Protein AF-A0A7V3MI20-F1 (afdb_monomer)

Nearest PDB structures (foldseek):
  5lsp-assembly1_P  TM=4.014E-01  e=8.812E+00  Homo sapiens
  6gcu-assembly2_D  TM=4.014E-01  e=9.367E+00  Homo sapiens
  7yez-assembly1_c  TM=2.496E-01  e=8.290E+00  Mammalian orthoreovirus 3

Sequence (54 aa):
ATLARGYAVVQTLPDAGPAAVLRSVDDAPAGTRLRVRVADGAVAAVSEGQTDGA

Solvent-accessible surface area (backbone atoms only — not comparable to full-atom values): 3357 Å² total; per-residue (Å²): 110,70,34,76,75,77,41,71,50,52,24,40,49,56,99,71,74,76,69,43,74,64,86,52,66,83,81,33,45,59,72,33,39,32,36,42,34,45,69,90,49,72,46,82,49,62,33,84,32,83,71,95,82,126

Secondary structure (DSSP, 8-state):
-GGGGT--EEEE--SSS--EE---GGGS-TT-EEEEEETTEEEEEE--------

Radius of gyration: 11.59 Å; Cα contacts (8 Å, |Δi|>4): 93; chains: 1; bounding box: 26×28×24 Å

pLDDT: mean 93.65, std 7.65, range [58.44, 98.25]

Structure (mmCIF, N/CA/C/O backbone):
data_AF-A0A7V3MI20-F1
#
_entry.id   AF-A0A7V3MI20-F1
#
loop_
_atom_site.group_PDB
_atom_site.id
_atom_site.type_symbol
_atom_site.label_atom_id
_atom_site.label_alt_id
_atom_site.label_comp_id
_atom_site.label_asym_id
_atom_site.label_entity_id
_atom_site.label_seq_id
_atom_site.pdbx_PDB_ins_code
_atom_site.Cartn_x
_atom_site.Cartn_y
_atom_site.Cartn_z
_atom_site.occupancy
_atom_site.B_iso_or_equiv
_atom_site.auth_seq_id
_atom_site.auth_comp_id
_atom_site.auth_asym_id
_atom_site.auth_atom_id
_atom_site.pdbx_PDB_model_num
ATOM 1 N N . ALA A 1 1 ? 17.340 -1.588 -9.116 1.00 66.25 1 ALA A N 1
ATOM 2 C CA . ALA A 1 1 ? 16.742 -1.271 -7.797 1.00 66.25 1 ALA A CA 1
ATOM 3 C C . ALA A 1 1 ? 15.469 -2.097 -7.610 1.00 66.25 1 ALA A C 1
ATOM 5 O O . ALA A 1 1 ? 14.903 -2.503 -8.615 1.00 66.25 1 ALA A O 1
ATOM 6 N N . THR A 1 2 ? 15.043 -2.408 -6.383 1.00 83.25 2 THR A N 1
ATOM 7 C CA . THR A 1 2 ? 13.930 -3.341 -6.088 1.00 83.25 2 THR A CA 1
ATOM 8 C C . THR A 1 2 ? 12.638 -3.006 -6.844 1.00 83.25 2 THR A C 1
ATOM 10 O O . THR A 1 2 ? 12.017 -3.904 -7.394 1.00 83.25 2 THR A O 1
ATOM 13 N N . LEU A 1 3 ? 12.308 -1.721 -7.006 1.00 90.12 3 LEU A N 1
ATOM 14 C CA . LEU A 1 3 ? 11.116 -1.283 -7.748 1.00 90.12 3 LEU A CA 1
ATOM 15 C C . LEU A 1 3 ? 11.130 -1.683 -9.233 1.00 90.12 3 LEU A C 1
ATOM 17 O O . LEU A 1 3 ? 10.124 -2.134 -9.767 1.00 90.12 3 LEU A O 1
ATOM 21 N N . ALA A 1 4 ? 12.291 -1.612 -9.893 1.00 89.38 4 ALA A N 1
ATOM 22 C CA . ALA A 1 4 ? 12.441 -1.984 -11.305 1.00 89.38 4 ALA A CA 1
ATOM 23 C C . ALA A 1 4 ? 12.244 -3.491 -11.570 1.00 89.38 4 ALA A C 1
ATOM 25 O O . ALA A 1 4 ? 12.231 -3.915 -12.718 1.00 89.38 4 ALA A O 1
ATOM 26 N N . ARG A 1 5 ? 12.115 -4.306 -10.514 1.00 92.62 5 ARG A N 1
ATOM 27 C CA . ARG A 1 5 ? 11.805 -5.741 -10.599 1.00 92.62 5 ARG A CA 1
ATOM 28 C C . ARG A 1 5 ? 10.305 -6.035 -10.462 1.00 92.62 5 ARG A C 1
ATOM 30 O O . ARG A 1 5 ? 9.942 -7.193 -10.318 1.00 92.62 5 ARG A O 1
ATOM 37 N N . GLY A 1 6 ? 9.455 -5.005 -10.473 1.00 94.06 6 GLY A N 1
ATOM 38 C CA . GLY A 1 6 ? 8.003 -5.149 -10.332 1.00 94.06 6 GLY A CA 1
ATOM 39 C C . GLY A 1 6 ? 7.501 -5.148 -8.886 1.00 94.06 6 GLY A C 1
ATOM 40 O O . GLY A 1 6 ? 6.333 -5.434 -8.653 1.00 94.06 6 GLY A O 1
ATOM 41 N N . TYR A 1 7 ? 8.352 -4.818 -7.910 1.00 95.81 7 TYR A N 1
ATOM 42 C CA . TYR A 1 7 ? 7.926 -4.646 -6.520 1.00 95.81 7 TYR A CA 1
ATOM 43 C C . TYR A 1 7 ? 7.437 -3.222 -6.259 1.00 95.81 7 TYR A C 1
ATOM 45 O O . TYR A 1 7 ? 7.936 -2.262 -6.850 1.00 95.81 7 TYR A O 1
ATOM 53 N N . ALA A 1 8 ? 6.530 -3.087 -5.296 1.00 96.38 8 ALA A N 1
ATOM 54 C CA . ALA A 1 8 ? 6.108 -1.805 -4.755 1.00 96.38 8 ALA A CA 1
ATOM 55 C C . ALA A 1 8 ? 6.631 -1.602 -3.326 1.00 96.38 8 ALA A C 1
ATOM 57 O O . ALA A 1 8 ? 6.877 -2.559 -2.594 1.00 96.38 8 ALA A O 1
ATOM 58 N N . VAL A 1 9 ? 6.775 -0.342 -2.916 1.00 96.81 9 VAL A N 1
ATOM 59 C CA . VAL A 1 9 ? 6.956 0.042 -1.509 1.00 96.81 9 VAL A CA 1
ATOM 60 C C . VAL A 1 9 ? 5.687 0.734 -1.040 1.00 96.81 9 VAL A C 1
ATOM 62 O O . VAL A 1 9 ? 5.297 1.757 -1.603 1.00 96.81 9 VAL A O 1
ATOM 65 N N . VAL A 1 10 ? 5.070 0.198 0.009 1.00 97.56 10 VAL A N 1
ATOM 66 C CA . VAL A 1 10 ? 3.890 0.789 0.644 1.00 97.56 10 VAL A CA 1
ATOM 67 C C . VAL A 1 10 ? 4.332 1.590 1.862 1.00 97.56 10 VAL A C 1
ATOM 69 O O . VAL A 1 10 ? 5.156 1.134 2.656 1.00 97.56 10 VAL A O 1
ATOM 72 N N . GLN A 1 11 ? 3.809 2.804 1.997 1.00 98.25 11 GLN A N 1
ATOM 73 C CA . GL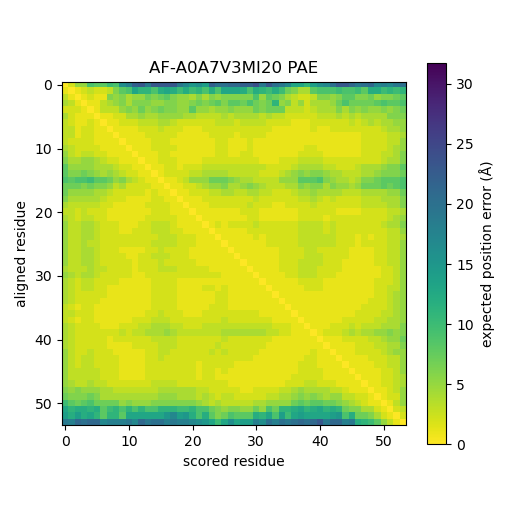N A 1 11 ? 4.058 3.672 3.141 1.00 98.25 11 GLN A CA 1
ATOM 74 C C . GLN A 1 11 ? 2.742 4.135 3.756 1.00 98.25 11 GLN A C 1
ATOM 76 O O . GLN A 1 11 ? 1.826 4.483 3.012 1.00 98.25 11 GLN A O 1
ATOM 81 N N . THR A 1 12 ? 2.675 4.223 5.081 1.00 97.94 12 THR A N 1
ATOM 82 C CA . THR A 1 12 ? 1.610 4.946 5.777 1.00 97.94 12 THR A CA 1
ATOM 83 C C . THR A 1 12 ? 1.802 6.453 5.616 1.00 97.94 12 THR A C 1
ATOM 85 O O . THR A 1 12 ? 2.927 6.959 5.526 1.00 97.94 12 THR A O 1
ATOM 88 N N . LEU A 1 13 ? 0.689 7.176 5.535 1.00 97.44 13 LEU A N 1
ATOM 89 C CA . LEU A 1 13 ? 0.623 8.632 5.468 1.00 97.44 13 LEU A CA 1
ATOM 90 C C . LEU A 1 13 ? -0.222 9.135 6.647 1.00 97.44 13 LEU A C 1
ATOM 92 O O . LEU A 1 13 ? -1.427 9.336 6.482 1.00 97.44 13 LEU A O 1
ATOM 96 N N . PRO A 1 14 ? 0.375 9.300 7.839 1.00 93.44 14 PRO A N 1
ATOM 97 C CA . PRO A 1 14 ? -0.346 9.848 8.981 1.00 93.44 14 PRO A CA 1
ATOM 98 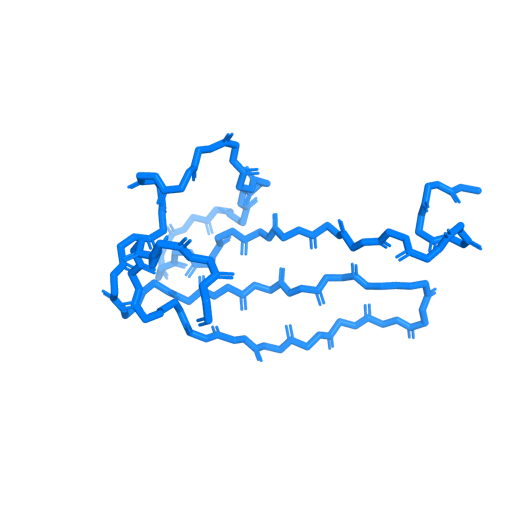C C . PRO A 1 14 ? -0.719 11.318 8.734 1.00 93.44 14 PRO A C 1
ATOM 100 O O . PRO A 1 14 ? -0.046 12.017 7.976 1.00 93.44 14 PRO A O 1
ATOM 103 N N . ASP A 1 15 ? -1.768 11.800 9.405 1.00 91.06 15 ASP A N 1
ATOM 104 C CA . ASP A 1 15 ? -2.175 13.216 9.346 1.00 91.06 15 ASP A CA 1
ATOM 105 C C . ASP A 1 15 ? -1.079 14.158 9.865 1.00 91.06 15 ASP A C 1
ATOM 107 O O . ASP A 1 15 ? -0.941 15.289 9.399 1.00 91.06 15 ASP A O 1
ATOM 111 N N . ALA A 1 16 ? -0.281 13.676 10.819 1.00 92.06 16 ALA A N 1
ATOM 112 C CA . ALA A 1 16 ? 0.861 14.378 11.376 1.00 92.06 16 ALA A CA 1
ATOM 113 C C . ALA A 1 16 ? 2.080 13.452 11.448 1.00 92.06 16 ALA A C 1
ATOM 115 O O . ALA A 1 16 ? 1.984 12.297 11.860 1.00 92.06 16 ALA A O 1
ATOM 116 N N . GLY A 1 17 ? 3.245 13.992 11.094 1.00 92.06 17 GLY A N 1
ATOM 117 C CA . GLY A 1 17 ? 4.513 13.267 11.114 1.00 92.06 17 GLY A CA 1
ATOM 118 C C . GLY A 1 17 ? 4.931 12.699 9.753 1.00 92.06 17 GLY A C 1
ATOM 119 O O . GLY A 1 17 ? 4.272 12.919 8.734 1.00 92.06 17 GLY A O 1
ATOM 120 N N . PRO A 1 18 ? 6.091 12.024 9.704 1.00 95.50 18 PRO A N 1
ATOM 121 C CA . PRO A 1 18 ? 6.648 11.515 8.461 1.00 95.50 18 PRO A CA 1
ATOM 122 C C . PRO A 1 18 ? 5.934 10.241 7.998 1.00 95.50 18 PRO A C 1
ATOM 124 O O . PRO A 1 18 ? 5.445 9.446 8.796 1.00 95.50 18 PRO A O 1
ATOM 127 N N . ALA A 1 19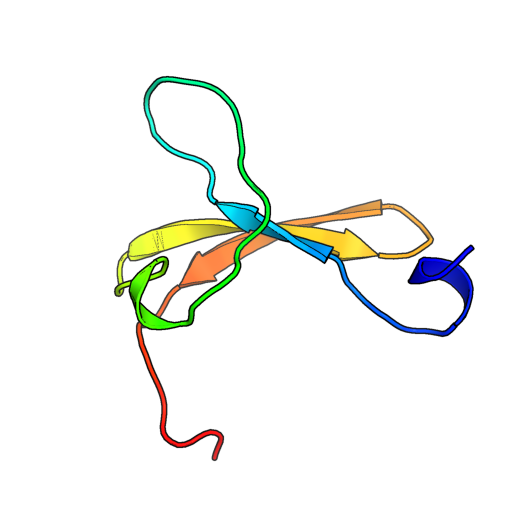 ? 5.961 10.003 6.688 1.00 96.38 19 ALA A N 1
ATOM 128 C CA . ALA A 1 19 ? 5.548 8.720 6.136 1.00 96.38 19 ALA A CA 1
ATOM 129 C C . ALA A 1 19 ? 6.508 7.602 6.565 1.00 96.38 19 ALA A C 1
ATOM 131 O O . ALA A 1 19 ? 7.729 7.778 6.509 1.00 96.38 19 ALA A O 1
ATOM 132 N N . ALA A 1 20 ? 5.967 6.435 6.904 1.00 97.38 20 ALA A N 1
ATOM 133 C CA . ALA A 1 20 ? 6.742 5.265 7.305 1.00 97.38 20 ALA A CA 1
ATOM 134 C C . ALA A 1 20 ? 6.463 4.092 6.364 1.00 97.38 20 ALA A C 1
ATOM 136 O O . ALA A 1 20 ? 5.348 3.940 5.882 1.00 97.38 20 ALA A O 1
ATOM 137 N N . VAL A 1 21 ? 7.472 3.267 6.069 1.00 97.56 21 VAL A N 1
ATOM 138 C CA . VAL A 1 21 ? 7.256 2.026 5.303 1.00 97.56 21 VAL A CA 1
ATOM 139 C C . VAL A 1 21 ? 6.378 1.091 6.128 1.00 97.56 21 VAL A C 1
ATOM 141 O O . VAL A 1 21 ? 6.677 0.868 7.300 1.00 97.56 21 VAL A O 1
ATOM 144 N N . LEU A 1 22 ? 5.327 0.552 5.512 1.00 97.12 22 LEU A N 1
ATOM 145 C CA . LEU A 1 22 ? 4.436 -0.414 6.144 1.00 97.12 22 LEU A CA 1
ATOM 146 C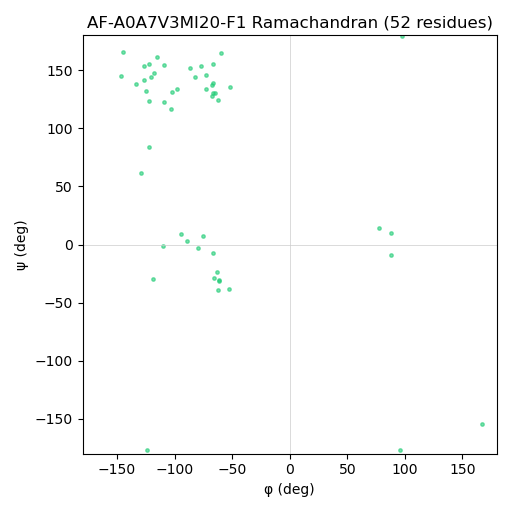 C . LEU A 1 22 ? 5.193 -1.725 6.388 1.00 97.12 22 LEU A C 1
ATOM 148 O O . LEU A 1 22 ? 5.822 -2.249 5.466 1.00 97.12 22 LEU A O 1
ATOM 152 N N . ARG A 1 23 ? 5.170 -2.231 7.625 1.00 96.44 23 ARG A N 1
ATOM 153 C CA . ARG A 1 23 ? 5.916 -3.438 8.023 1.00 96.44 23 ARG A CA 1
ATOM 154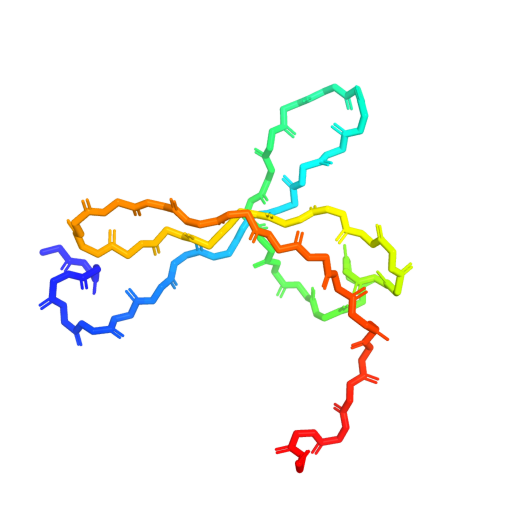 C C . ARG A 1 23 ? 5.018 -4.565 8.518 1.00 96.44 23 ARG A C 1
ATOM 156 O O . ARG A 1 23 ? 5.388 -5.717 8.318 1.00 96.44 23 ARG A O 1
ATOM 163 N N . SER A 1 24 ? 3.866 -4.243 9.105 1.00 95.56 24 SER A N 1
ATOM 164 C CA . SER A 1 24 ? 2.785 -5.189 9.393 1.00 95.56 24 SER A CA 1
ATOM 165 C C . SER A 1 24 ? 1.485 -4.749 8.717 1.00 95.56 24 SER A C 1
ATOM 167 O O . SER A 1 24 ? 1.280 -3.562 8.470 1.00 95.56 24 SER A O 1
ATOM 169 N N . VAL A 1 25 ? 0.590 -5.700 8.448 1.00 94.62 25 VAL A N 1
ATOM 170 C CA . VAL A 1 25 ? -0.795 -5.408 8.036 1.00 94.62 25 VAL A CA 1
ATOM 171 C C . VAL A 1 25 ? -1.585 -4.720 9.154 1.00 94.62 25 VAL A C 1
ATOM 173 O O . VAL A 1 25 ? -2.423 -3.867 8.869 1.00 94.62 25 VAL A O 1
ATOM 176 N N . ASP A 1 26 ? -1.240 -4.993 10.416 1.00 94.88 26 ASP A N 1
ATOM 177 C CA . ASP A 1 26 ? -1.847 -4.357 11.594 1.00 94.88 26 ASP A CA 1
ATOM 178 C C . ASP A 1 26 ? -1.600 -2.842 11.648 1.00 94.88 26 ASP A C 1
ATOM 180 O O . ASP A 1 26 ? -2.377 -2.098 12.243 1.00 94.88 26 ASP A O 1
ATOM 184 N N . ASP A 1 27 ? -0.537 -2.366 10.991 1.00 94.81 27 ASP A N 1
ATOM 185 C CA . ASP A 1 27 ? -0.183 -0.945 10.923 1.00 94.81 27 ASP A CA 1
ATOM 186 C C . ASP A 1 27 ? -1.023 -0.177 9.877 1.00 94.81 27 ASP A C 1
ATOM 188 O O . ASP A 1 27 ? -0.864 1.037 9.718 1.00 94.81 27 ASP A O 1
ATOM 192 N N . ALA A 1 28 ? -1.897 -0.867 9.134 1.00 96.19 28 ALA A N 1
ATOM 193 C CA . ALA A 1 28 ? -2.789 -0.282 8.135 1.00 96.19 28 ALA A CA 1
ATOM 194 C C . ALA A 1 28 ? -4.251 -0.724 8.332 1.00 96.19 28 ALA A C 1
ATOM 196 O O . ALA A 1 28 ? -4.841 -1.315 7.421 1.00 96.19 28 ALA A O 1
ATOM 197 N N . PRO A 1 29 ? -4.886 -0.401 9.476 1.00 96.25 29 PRO A N 1
ATOM 198 C CA . PRO A 1 29 ? -6.320 -0.617 9.645 1.00 96.25 29 PRO A CA 1
ATOM 199 C C . PRO A 1 29 ? -7.132 0.169 8.603 1.00 96.25 29 PRO A C 1
ATOM 201 O O . PRO A 1 29 ? -6.626 1.098 7.960 1.00 96.25 29 PRO A O 1
ATOM 204 N N . ALA A 1 30 ? -8.409 -0.186 8.454 1.00 97.19 30 ALA A N 1
ATOM 205 C CA . ALA A 1 30 ? -9.322 0.468 7.521 1.00 97.19 30 ALA A CA 1
ATOM 206 C C . ALA A 1 30 ? -9.333 2.000 7.692 1.00 97.19 30 ALA A C 1
ATOM 208 O O . ALA A 1 30 ? -9.357 2.517 8.808 1.00 97.19 30 ALA A O 1
ATOM 209 N N . GLY A 1 31 ? -9.297 2.732 6.579 1.00 97.12 31 GLY A N 1
ATOM 210 C CA . GLY A 1 31 ? -9.219 4.194 6.549 1.00 97.12 31 GLY A CA 1
ATOM 211 C C . GLY A 1 31 ? -7.795 4.762 6.592 1.00 97.12 31 GLY A C 1
ATOM 212 O O . GLY A 1 31 ? -7.611 5.954 6.340 1.00 97.12 31 GLY A O 1
ATOM 213 N N . THR A 1 32 ? -6.772 3.938 6.842 1.00 97.44 32 THR A N 1
ATOM 214 C CA . THR A 1 32 ? -5.373 4.397 6.835 1.00 97.44 32 THR A CA 1
ATOM 215 C C . THR A 1 32 ? -4.983 4.897 5.450 1.00 97.44 32 THR A C 1
ATOM 217 O O . THR A 1 32 ? -5.078 4.157 4.470 1.00 97.44 32 THR A O 1
ATOM 220 N N . ARG A 1 33 ? -4.496 6.139 5.349 1.00 98.06 33 ARG A N 1
ATOM 221 C CA . ARG A 1 33 ? -3.956 6.656 4.086 1.00 98.06 33 ARG A CA 1
ATOM 222 C C . ARG A 1 33 ? -2.607 6.023 3.791 1.00 98.06 33 ARG A C 1
ATOM 224 O O . ARG A 1 33 ? -1.722 5.978 4.646 1.00 98.06 33 ARG A O 1
ATOM 231 N N . LEU A 1 34 ? -2.444 5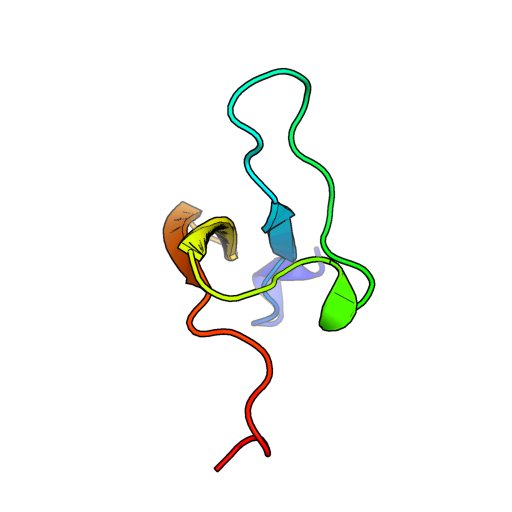.585 2.552 1.00 98.12 34 LEU A N 1
ATOM 232 C CA . LEU A 1 34 ? -1.260 4.901 2.068 1.00 98.12 34 LEU A CA 1
ATOM 233 C C . LEU A 1 34 ? -0.708 5.585 0.821 1.00 98.12 34 LEU A C 1
ATOM 235 O O . LEU A 1 34 ? -1.424 6.204 0.031 1.00 98.12 34 LEU A O 1
ATOM 239 N N . ARG A 1 35 ? 0.594 5.418 0.622 1.00 98.06 35 ARG A N 1
ATOM 240 C CA . AR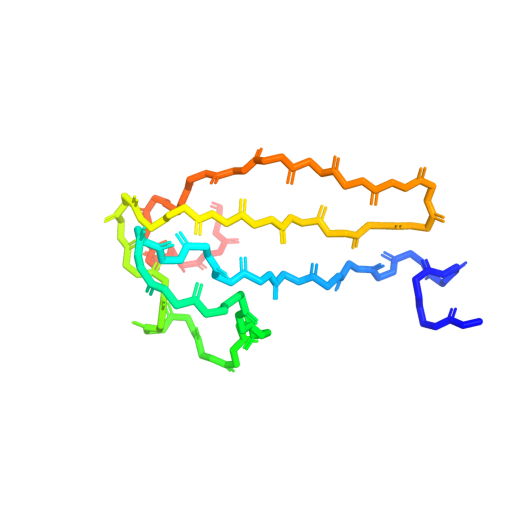G A 1 35 ? 1.274 5.714 -0.635 1.00 98.06 35 ARG A CA 1
ATOM 241 C C . ARG A 1 35 ? 1.958 4.462 -1.135 1.00 98.06 35 ARG A C 1
ATOM 243 O O . ARG A 1 35 ? 2.822 3.917 -0.451 1.00 98.06 35 ARG A O 1
ATOM 250 N N . VAL A 1 36 ? 1.617 4.067 -2.351 1.00 97.62 36 VAL A N 1
ATOM 251 C CA . VAL A 1 36 ? 2.221 2.927 -3.037 1.00 97.62 36 VAL A CA 1
ATOM 252 C C . VAL A 1 36 ? 3.194 3.471 -4.070 1.00 97.62 36 VAL A C 1
ATOM 254 O O . VAL A 1 36 ? 2.792 4.197 -4.974 1.00 97.62 36 VAL A O 1
ATOM 257 N N . ARG A 1 37 ? 4.484 3.174 -3.913 1.00 97.19 37 ARG A N 1
ATOM 258 C CA . ARG A 1 37 ? 5.550 3.586 -4.836 1.00 97.19 37 ARG A CA 1
ATOM 259 C C . ARG A 1 37 ? 5.958 2.424 -5.723 1.00 9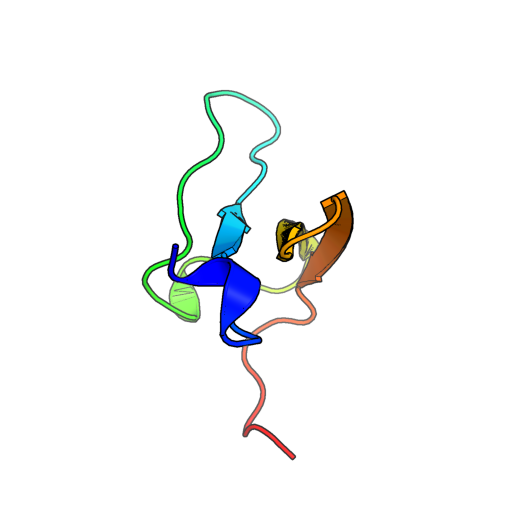7.19 37 ARG A C 1
ATOM 261 O O . ARG A 1 37 ? 6.259 1.349 -5.212 1.00 97.19 37 ARG A O 1
ATOM 268 N N . VAL A 1 38 ? 6.036 2.682 -7.019 1.00 96.62 38 VAL A N 1
ATOM 269 C CA . VAL A 1 38 ? 6.480 1.757 -8.068 1.00 96.62 38 VAL A CA 1
ATOM 270 C C . VAL A 1 38 ? 7.638 2.387 -8.849 1.00 96.62 38 VAL A C 1
ATOM 272 O O . VAL A 1 38 ? 8.135 3.452 -8.479 1.00 96.62 38 VAL A O 1
ATOM 275 N N . ALA A 1 39 ? 8.134 1.709 -9.884 1.00 96.12 39 ALA A N 1
ATOM 276 C CA . ALA A 1 39 ? 9.340 2.125 -10.600 1.00 96.12 39 ALA A CA 1
ATOM 277 C C . ALA A 1 39 ? 9.236 3.509 -11.268 1.00 96.12 39 ALA A C 1
ATOM 279 O O . ALA A 1 39 ? 10.249 4.195 -11.376 1.00 96.12 39 ALA A O 1
ATOM 280 N N . ASP A 1 40 ? 8.041 3.915 -11.694 1.00 95.12 40 ASP A N 1
ATOM 281 C CA . ASP A 1 40 ? 7.774 5.133 -12.466 1.00 95.12 40 ASP A CA 1
ATOM 282 C C . ASP A 1 40 ? 7.019 6.213 -11.677 1.00 95.12 40 ASP A C 1
ATOM 284 O O . ASP A 1 40 ? 6.790 7.309 -12.189 1.00 95.12 40 ASP A O 1
ATOM 288 N N . GLY A 1 41 ? 6.661 5.955 -10.416 1.00 96.31 41 GLY A N 1
ATOM 289 C CA . GLY A 1 41 ? 5.908 6.931 -9.645 1.00 96.31 41 GLY A CA 1
ATOM 290 C C . GLY A 1 41 ? 5.297 6.407 -8.357 1.00 96.31 41 GLY A C 1
ATOM 291 O O . GLY A 1 41 ? 5.799 5.485 -7.709 1.00 96.31 41 GLY A O 1
ATOM 292 N N . ALA A 1 42 ? 4.220 7.069 -7.944 1.00 97.50 42 ALA A N 1
ATOM 293 C CA . ALA A 1 42 ? 3.482 6.724 -6.745 1.00 97.50 42 ALA A CA 1
ATOM 294 C C . ALA A 1 42 ? 1.990 7.009 -6.915 1.00 97.50 42 ALA A C 1
ATOM 296 O O . ALA A 1 42 ? 1.618 8.015 -7.516 1.00 97.50 42 ALA A O 1
ATOM 297 N N . VAL A 1 43 ? 1.159 6.166 -6.311 1.00 98.00 43 VAL A N 1
ATOM 298 C CA . VAL A 1 43 ? -0.291 6.360 -6.219 1.00 98.00 43 VAL A CA 1
ATOM 299 C C . VAL A 1 43 ? -0.715 6.489 -4.759 1.00 98.00 43 VAL A C 1
ATOM 301 O O . VAL A 1 43 ? -0.097 5.908 -3.858 1.00 98.00 43 VAL A O 1
ATOM 304 N N . ALA A 1 44 ? -1.752 7.289 -4.522 1.00 98.00 44 ALA A N 1
ATOM 305 C CA . ALA A 1 44 ? -2.419 7.362 -3.229 1.00 98.00 44 ALA A CA 1
ATOM 306 C C . ALA A 1 44 ? -3.435 6.220 -3.106 1.00 98.00 44 ALA A C 1
ATOM 308 O O . ALA A 1 44 ? -4.075 5.853 -4.089 1.00 98.00 44 ALA A O 1
ATOM 309 N N . ALA A 1 45 ? -3.582 5.681 -1.901 1.00 97.75 45 ALA A N 1
ATOM 310 C CA . ALA A 1 45 ? -4.554 4.645 -1.581 1.00 97.75 45 ALA A CA 1
ATOM 311 C C . ALA A 1 45 ? -5.092 4.838 -0.157 1.00 97.75 45 ALA A C 1
ATOM 313 O O . ALA A 1 45 ? -4.518 5.578 0.647 1.00 97.75 45 ALA A O 1
ATOM 314 N N . VAL A 1 46 ? -6.186 4.153 0.156 1.00 97.94 46 VAL A N 1
ATOM 315 C CA . VAL A 1 46 ? -6.730 4.034 1.511 1.00 97.94 46 VAL A CA 1
ATOM 316 C C . VAL A 1 46 ? -6.862 2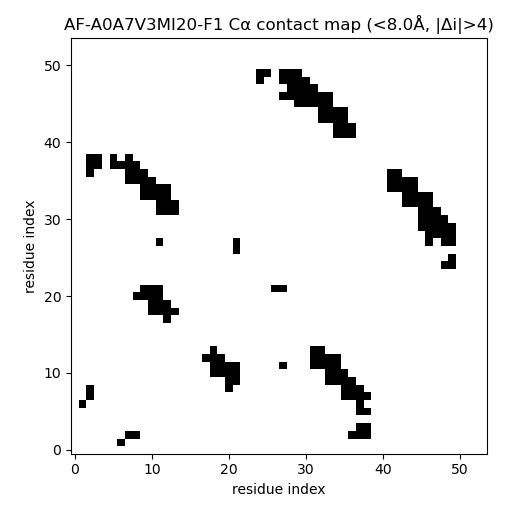.548 1.811 1.00 97.94 46 VAL A C 1
ATOM 318 O O . VAL A 1 46 ? -7.340 1.801 0.964 1.00 97.94 46 VAL A O 1
ATOM 321 N N . SER A 1 47 ? -6.390 2.115 2.979 1.00 96.94 47 SER A N 1
ATOM 322 C CA . SER A 1 47 ? -6.545 0.727 3.413 1.00 96.94 47 SER A CA 1
ATOM 323 C C . SER A 1 47 ? -8.016 0.418 3.674 1.00 96.94 47 SER A C 1
ATOM 325 O O . SER A 1 47 ? -8.707 1.208 4.319 1.00 96.94 47 SER A O 1
ATOM 327 N N . GLU A 1 48 ? -8.479 -0.748 3.241 1.00 96.69 48 GLU A N 1
ATOM 328 C CA . GLU A 1 48 ? -9.782 -1.306 3.631 1.00 96.69 48 GLU A CA 1
ATOM 329 C C . GLU A 1 48 ? -9.677 -2.174 4.900 1.00 96.69 48 GLU A C 1
ATOM 331 O O . GLU A 1 48 ? -10.673 -2.704 5.382 1.00 96.69 48 GLU A O 1
ATOM 336 N N . GLY A 1 49 ? -8.481 -2.258 5.496 1.00 94.38 49 GLY A N 1
ATOM 337 C CA . GLY A 1 49 ? -8.167 -3.134 6.620 1.00 94.38 49 GLY A CA 1
ATOM 338 C C . GLY A 1 49 ? -7.537 -4.448 6.165 1.00 94.38 49 GLY A C 1
ATOM 339 O O . GLY A 1 49 ? -7.252 -4.647 4.984 1.00 94.38 49 GLY A O 1
ATOM 340 N N . GLN A 1 50 ? -7.277 -5.337 7.124 1.00 93.56 50 GLN A N 1
ATOM 341 C CA . GLN A 1 50 ? -6.765 -6.667 6.818 1.00 93.56 50 GLN A CA 1
ATOM 342 C C . GLN A 1 50 ? -7.830 -7.472 6.069 1.00 93.56 50 GLN A C 1
ATOM 344 O O . GLN A 1 50 ? -8.972 -7.569 6.516 1.00 93.56 50 GLN A O 1
ATOM 349 N N . THR A 1 51 ? -7.430 -8.074 4.954 1.00 88.62 51 THR A N 1
ATOM 350 C CA . THR A 1 51 ? -8.241 -9.030 4.200 1.00 88.62 51 THR A CA 1
ATOM 351 C C . THR A 1 51 ? -7.575 -10.400 4.239 1.00 88.62 51 THR A C 1
ATOM 353 O O . THR A 1 51 ? -6.369 -10.509 4.473 1.00 88.62 51 THR A O 1
ATOM 356 N N . ASP A 1 52 ? -8.341 -11.450 3.950 1.00 85.50 52 ASP A N 1
ATOM 357 C CA . ASP A 1 52 ? -7.807 -12.813 3.822 1.00 85.50 52 ASP A CA 1
ATOM 358 C C . ASP A 1 52 ? -7.038 -13.026 2.496 1.00 85.50 52 ASP A C 1
ATOM 360 O O . ASP A 1 52 ? -6.629 -14.141 2.177 1.00 85.50 52 ASP A O 1
ATOM 364 N N . GLY A 1 53 ? -6.824 -11.955 1.716 1.00 71.38 53 GLY A N 1
ATOM 365 C CA . GLY A 1 53 ? -6.057 -11.970 0.468 1.00 71.38 53 GLY A CA 1
ATOM 366 C C . GLY A 1 53 ? -6.791 -12.537 -0.753 1.00 71.38 53 GLY A C 1
ATOM 367 O O . GLY A 1 53 ? -6.126 -12.832 -1.747 1.00 71.38 53 GLY A O 1
ATOM 368 N N . ALA A 1 54 ? -8.116 -12.700 -0.675 1.00 58.44 54 ALA A N 1
ATOM 369 C CA . ALA A 1 54 ? -8.982 -13.167 -1.764 1.00 58.44 54 ALA A CA 1
ATOM 370 C C . ALA A 1 54 ? -9.607 -12.017 -2.567 1.00 58.44 54 ALA A C 1
ATOM 372 O O . ALA A 1 54 ? -9.912 -10.968 -1.954 1.00 58.44 54 ALA A O 1
#

Foldseek 3Di:
DVQVVVDKFKWWDDPDDDIGTDDDLQVQAFQTWMWIDHPPGIDIDHDRGDDPPD

Mean predicted aligned error: 3.4 Å